Protein AF-A0A958ZYA9-F1 (afdb_monomer_lite)

Foldseek 3Di:
DDDDDDDDPVVLVVLCVPQVDPDSVRSVVSVVVVVVVVVVVVVVVVVCVVPPDDDDPPPDPPD

Radius of gyration: 19.94 Å; chains: 1; bounding box: 47×46×38 Å

Secondary structure (DSSP, 8-state):
--------HHHHHHHHHHH--SSHHHHHHHHHHHHHHHHHHHHHHHHHHHSPPPP-TT--S--

Sequence (63 aa):
MKVTALIPDELVKEVKKVSGGKNITESLIIALKFYLNSKRLDKTLEQIEKEPMQFNEDFTAYG

Structure (mmCIF, N/CA/C/O backbone):
data_AF-A0A958ZYA9-F1
#
_entry.id   AF-A0A958ZYA9-F1
#
loop_
_atom_site.group_PDB
_atom_site.id
_atom_site.type_symbol
_atom_site.label_atom_id
_atom_site.label_alt_id
_atom_site.label_comp_id
_atom_site.label_asym_id
_atom_site.label_entity_id
_atom_site.label_seq_id
_atom_site.pdbx_PDB_ins_code
_atom_site.Cartn_x
_atom_site.Cartn_y
_atom_site.Cartn_z
_atom_site.occupancy
_atom_site.B_iso_or_equiv
_atom_site.auth_seq_id
_atom_site.auth_comp_id
_atom_site.auth_asym_id
_atom_site.auth_atom_id
_atom_site.pdbx_PDB_model_num
ATOM 1 N N . MET A 1 1 ? 7.126 14.634 10.283 1.00 89.25 1 MET A N 1
ATOM 2 C CA . MET A 1 1 ? 6.521 15.928 9.894 1.00 89.25 1 MET A CA 1
ATOM 3 C C . MET A 1 1 ? 5.010 15.815 10.036 1.00 89.25 1 MET A C 1
ATOM 5 O O . MET A 1 1 ? 4.475 14.792 9.626 1.00 89.25 1 MET A O 1
ATOM 9 N N . LYS A 1 2 ? 4.336 16.793 10.656 1.00 89.38 2 LYS A N 1
ATOM 10 C CA . LYS A 1 2 ? 2.865 16.825 10.738 1.00 89.38 2 LYS A CA 1
ATOM 11 C C . LYS A 1 2 ? 2.325 17.470 9.463 1.00 89.38 2 LYS A C 1
ATOM 13 O O . LYS A 1 2 ? 2.835 18.509 9.059 1.00 89.38 2 LYS A O 1
ATOM 18 N N . VAL A 1 3 ? 1.333 16.845 8.840 1.00 89.31 3 VAL A N 1
ATOM 19 C CA . VAL A 1 3 ? 0.722 17.310 7.589 1.00 89.31 3 VAL A CA 1
ATOM 20 C C . VAL A 1 3 ? -0.792 17.237 7.749 1.00 89.31 3 VAL A C 1
ATOM 22 O O . VAL A 1 3 ? -1.292 16.297 8.366 1.00 89.31 3 VAL A O 1
ATOM 25 N N . THR A 1 4 ? -1.508 18.221 7.211 1.00 93.56 4 THR A N 1
ATOM 26 C CA . THR A 1 4 ? -2.973 18.214 7.126 1.00 93.56 4 THR A CA 1
ATOM 27 C C . THR A 1 4 ? -3.355 17.998 5.668 1.00 93.56 4 THR A C 1
ATOM 29 O O . THR A 1 4 ? -2.860 18.713 4.800 1.00 93.56 4 THR A O 1
ATOM 32 N N . ALA A 1 5 ? -4.209 17.015 5.395 1.00 90.31 5 ALA A N 1
ATOM 33 C CA . ALA A 1 5 ? -4.665 16.684 4.051 1.00 90.31 5 ALA A CA 1
ATOM 34 C C . ALA A 1 5 ? -6.172 16.415 4.064 1.00 90.31 5 ALA A C 1
ATOM 36 O O . ALA A 1 5 ? -6.700 15.895 5.046 1.00 90.31 5 ALA A O 1
ATOM 37 N N . LEU A 1 6 ? -6.845 16.762 2.969 1.00 95.88 6 LEU A N 1
ATOM 38 C CA . LEU A 1 6 ? -8.244 16.418 2.738 1.00 95.88 6 LEU A CA 1
ATOM 39 C C . LEU A 1 6 ? -8.281 15.099 1.966 1.00 95.88 6 LEU A C 1
ATOM 41 O O . LEU A 1 6 ? -7.796 15.033 0.838 1.00 95.88 6 LEU A O 1
ATOM 45 N N . ILE A 1 7 ? -8.805 14.045 2.592 1.00 94.00 7 ILE A N 1
ATOM 46 C CA . ILE A 1 7 ? -8.858 12.692 2.028 1.00 94.00 7 ILE A CA 1
ATOM 47 C C . ILE A 1 7 ? -10.268 12.138 2.266 1.00 94.00 7 ILE A C 1
ATOM 49 O O . ILE A 1 7 ? -10.791 12.329 3.363 1.00 94.00 7 ILE A O 1
ATOM 53 N N . PRO A 1 8 ? -10.888 11.457 1.286 1.00 97.12 8 PRO A N 1
ATOM 54 C CA . PRO A 1 8 ? -12.182 10.814 1.489 1.00 97.12 8 PRO A CA 1
ATOM 55 C C . PRO A 1 8 ? -12.145 9.773 2.616 1.00 97.12 8 PRO A C 1
ATOM 57 O O . PRO A 1 8 ? -11.289 8.887 2.620 1.00 97.12 8 PRO A O 1
ATOM 60 N N . ASP A 1 9 ? -13.113 9.834 3.530 1.00 94.75 9 ASP A N 1
ATOM 61 C CA . ASP A 1 9 ? -13.195 8.924 4.682 1.00 94.75 9 ASP A CA 1
ATOM 62 C C . ASP A 1 9 ? -13.276 7.450 4.276 1.00 94.75 9 ASP A C 1
ATOM 64 O O . ASP A 1 9 ? -12.629 6.598 4.887 1.00 94.75 9 ASP A O 1
ATOM 68 N N . GLU A 1 10 ? -14.036 7.140 3.224 1.00 96.50 10 GLU A N 1
ATOM 69 C CA . GLU A 1 10 ? -14.179 5.764 2.735 1.00 96.50 10 GLU A CA 1
ATOM 70 C C . GLU A 1 10 ? -12.842 5.189 2.252 1.00 96.50 10 GLU A C 1
ATOM 72 O O . GLU A 1 10 ? -12.498 4.055 2.587 1.00 96.50 10 GLU A O 1
ATOM 77 N N . LEU A 1 11 ? -12.022 6.008 1.585 1.00 95.75 11 LEU A N 1
ATOM 78 C CA . LEU A 1 11 ? -10.676 5.610 1.178 1.00 95.75 11 LEU A CA 1
ATOM 79 C C . LEU A 1 11 ? -9.784 5.345 2.398 1.00 95.75 11 LEU A C 1
ATOM 81 O O . LEU A 1 11 ? -9.043 4.365 2.431 1.00 95.75 11 LEU A O 1
ATOM 85 N N . VAL A 1 12 ? -9.865 6.189 3.431 1.00 93.75 12 VAL A N 1
ATOM 86 C CA . VAL A 1 12 ? -9.096 5.996 4.670 1.00 93.75 12 VAL A CA 1
ATOM 87 C C . VAL A 1 12 ? -9.500 4.697 5.375 1.00 93.75 12 VAL A C 1
ATOM 89 O O . VAL A 1 12 ? -8.629 3.966 5.856 1.00 93.75 12 VAL A O 1
ATOM 92 N N . LYS A 1 13 ? -10.800 4.376 5.418 1.00 94.31 13 LYS A N 1
ATOM 93 C CA . LYS A 1 13 ? -11.311 3.120 5.992 1.00 94.31 13 LYS A CA 1
ATOM 94 C C . LYS A 1 13 ? -10.800 1.905 5.224 1.00 94.31 13 LYS A C 1
ATOM 96 O O . LYS A 1 13 ? -10.336 0.949 5.846 1.00 94.31 13 LYS A O 1
ATOM 101 N N . GLU A 1 14 ? -10.855 1.950 3.898 1.00 95.81 14 GLU A N 1
ATOM 102 C CA . GLU A 1 14 ? -10.392 0.861 3.043 1.00 95.81 14 GLU A CA 1
ATOM 103 C C . GLU A 1 14 ? -8.884 0.637 3.189 1.00 95.81 14 GLU A C 1
ATOM 105 O O . GLU A 1 14 ? -8.450 -0.475 3.491 1.00 95.81 14 GLU A O 1
ATOM 110 N N . VAL A 1 15 ? -8.084 1.704 3.105 1.00 95.75 15 VAL A N 1
ATOM 111 C CA . VAL A 1 15 ? -6.628 1.631 3.286 1.00 95.75 15 VAL A CA 1
ATOM 112 C C . VAL A 1 15 ? -6.274 1.067 4.659 1.00 95.75 15 VAL A C 1
ATOM 114 O O . VAL A 1 15 ? -5.393 0.215 4.765 1.00 95.75 15 VAL A O 1
ATOM 117 N N . LYS A 1 16 ? -6.970 1.482 5.722 1.00 94.25 16 LYS A N 1
ATOM 118 C CA . LYS A 1 16 ? -6.749 0.937 7.067 1.00 94.25 16 LYS A CA 1
ATOM 119 C C . LYS A 1 16 ? -7.077 -0.558 7.144 1.00 94.25 16 LYS A C 1
ATOM 121 O O . LYS A 1 16 ? -6.325 -1.306 7.762 1.00 94.25 16 LYS A O 1
ATOM 126 N N . LYS A 1 17 ? -8.160 -1.002 6.499 1.00 94.50 17 LYS A N 1
ATOM 127 C CA . LYS A 1 17 ? -8.562 -2.417 6.452 1.00 94.50 17 LYS A CA 1
ATOM 128 C C . LYS A 1 17 ? -7.545 -3.279 5.699 1.00 94.50 17 LYS A C 1
ATOM 130 O O . LYS A 1 17 ? -7.242 -4.376 6.153 1.00 94.50 17 LYS A O 1
ATOM 135 N N . VAL A 1 18 ? -7.029 -2.789 4.573 1.00 95.50 18 VAL A N 1
ATOM 136 C CA . VAL A 1 18 ? -6.133 -3.550 3.685 1.00 95.50 18 VAL A CA 1
ATOM 137 C C . VAL A 1 18 ? -4.684 -3.538 4.173 1.00 95.50 18 VAL A C 1
ATOM 139 O O . VAL A 1 18 ? -4.010 -4.560 4.126 1.00 95.50 18 VAL A O 1
ATOM 142 N N . SER A 1 19 ? -4.190 -2.397 4.657 1.00 92.88 19 SER A N 1
ATOM 143 C CA . SER A 1 19 ? -2.779 -2.249 5.047 1.00 92.88 19 SER A CA 1
ATOM 144 C C . SER A 1 19 ? -2.401 -2.968 6.344 1.00 92.88 19 SER A C 1
ATOM 146 O O . SER A 1 19 ? -1.217 -3.198 6.577 1.00 92.88 19 SER A O 1
ATOM 148 N N . GLY A 1 20 ? -3.372 -3.275 7.214 1.00 90.81 20 GLY A N 1
ATOM 149 C CA . GLY A 1 20 ? 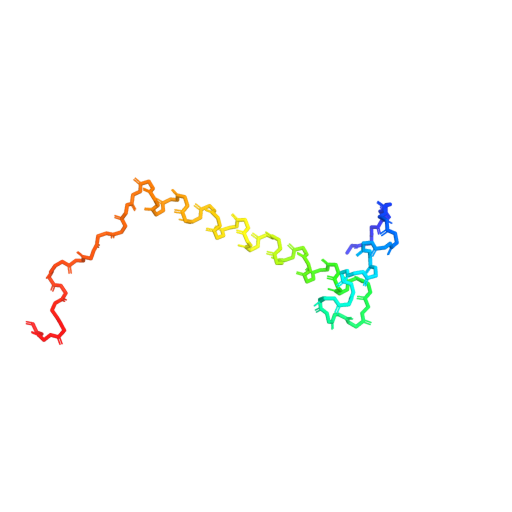-3.117 -3.866 8.533 1.00 90.81 20 GLY A CA 1
ATOM 150 C C . GLY A 1 20 ? -2.410 -2.928 9.524 1.00 90.81 20 GLY A C 1
ATOM 151 O O . GLY A 1 20 ? -1.935 -3.382 10.565 1.00 90.81 20 GLY A O 1
ATOM 152 N N . GLY A 1 21 ? -2.320 -1.628 9.221 1.00 91.00 21 GLY A N 1
ATOM 153 C CA . GLY A 1 21 ? -1.695 -0.639 10.098 1.00 91.00 21 GLY A CA 1
ATOM 154 C C . GLY A 1 21 ? -2.484 -0.424 11.395 1.00 91.00 21 GLY A C 1
ATOM 155 O O . GLY A 1 21 ? -3.717 -0.433 11.414 1.00 91.00 21 GLY A O 1
ATOM 156 N N . LYS A 1 22 ? -1.785 -0.155 12.504 1.00 91.62 22 LYS A N 1
ATOM 157 C CA . LYS A 1 22 ? -2.403 0.037 13.830 1.00 91.62 22 LYS A CA 1
ATOM 158 C C . LYS A 1 22 ? -3.215 1.330 13.905 1.00 91.62 22 LYS A C 1
ATOM 160 O O . LYS A 1 22 ? -4.154 1.448 14.689 1.00 91.62 22 LYS A O 1
ATOM 165 N N . ASN A 1 23 ? -2.854 2.322 13.093 1.00 93.44 23 ASN A N 1
ATOM 166 C CA . ASN A 1 23 ? -3.525 3.615 13.001 1.00 93.44 23 ASN A CA 1
ATOM 167 C C . ASN A 1 23 ? -3.532 4.143 11.557 1.00 93.44 23 ASN A C 1
ATOM 169 O O . ASN A 1 23 ? -2.921 3.555 10.663 1.00 93.44 23 ASN A O 1
ATOM 173 N N . ILE A 1 24 ? -4.241 5.256 11.332 1.00 93.19 24 ILE A N 1
ATOM 174 C CA . ILE A 1 24 ? -4.386 5.874 10.004 1.00 93.19 24 ILE A CA 1
ATOM 175 C C . ILE A 1 24 ? -3.019 6.250 9.424 1.00 93.19 24 ILE A C 1
ATOM 177 O O . ILE A 1 24 ? -2.739 5.946 8.271 1.00 93.19 24 ILE A O 1
ATOM 181 N N . THR A 1 25 ? -2.145 6.858 10.227 1.00 94.31 25 THR A N 1
ATOM 182 C CA . THR A 1 25 ? -0.815 7.291 9.785 1.00 94.31 25 THR A CA 1
ATOM 183 C C . THR A 1 25 ? 0.029 6.117 9.297 1.00 94.31 25 THR A C 1
ATOM 185 O O . THR A 1 25 ? 0.590 6.176 8.208 1.00 94.31 25 THR A O 1
ATOM 188 N N . GLU A 1 26 ? 0.102 5.033 10.069 1.00 95.50 26 GLU A N 1
ATOM 189 C CA . GLU A 1 26 ? 0.846 3.827 9.697 1.00 95.50 26 GLU A CA 1
ATOM 190 C C . GLU A 1 26 ? 0.256 3.174 8.443 1.00 95.50 26 GLU A C 1
ATOM 192 O O . GLU A 1 26 ? 0.995 2.824 7.526 1.00 95.50 26 GLU A O 1
ATOM 197 N N . SER A 1 27 ? -1.075 3.108 8.364 1.00 95.88 27 SER A N 1
ATOM 198 C CA . SER A 1 27 ? -1.796 2.572 7.204 1.00 95.88 27 SER A CA 1
ATOM 199 C C . SER A 1 27 ? -1.461 3.340 5.922 1.00 95.88 27 SER A C 1
ATOM 201 O O . SER A 1 27 ? 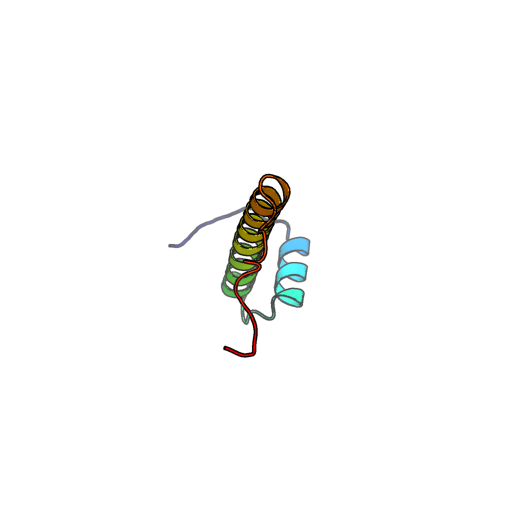-1.133 2.746 4.895 1.00 95.88 27 SER A O 1
ATOM 203 N N . LEU A 1 28 ? -1.472 4.676 5.991 1.00 95.31 28 LEU A N 1
ATOM 204 C CA . LEU A 1 28 ? -1.110 5.547 4.873 1.00 95.31 28 LEU A CA 1
ATOM 205 C C . LEU A 1 28 ? 0.375 5.423 4.509 1.00 95.31 28 LEU A C 1
ATOM 207 O O . LEU A 1 28 ? 0.708 5.392 3.329 1.00 95.31 28 LEU A O 1
ATOM 211 N N . ILE A 1 29 ? 1.277 5.303 5.490 1.00 95.62 29 ILE A N 1
ATOM 212 C CA . ILE A 1 29 ? 2.710 5.091 5.228 1.00 95.62 29 ILE A CA 1
ATOM 213 C C . ILE A 1 29 ? 2.936 3.779 4.469 1.00 95.62 29 ILE A C 1
ATOM 215 O O . ILE A 1 29 ? 3.711 3.759 3.511 1.00 95.62 29 ILE A O 1
ATOM 219 N N . ILE A 1 30 ? 2.273 2.695 4.878 1.00 96.75 30 ILE A N 1
ATOM 220 C CA . ILE A 1 30 ? 2.355 1.395 4.199 1.00 96.75 30 ILE A CA 1
ATOM 221 C C . ILE A 1 30 ? 1.857 1.528 2.758 1.00 96.75 30 ILE A C 1
ATOM 223 O O . ILE A 1 30 ? 2.578 1.156 1.832 1.00 96.75 30 ILE A O 1
ATOM 227 N N . ALA A 1 31 ? 0.678 2.126 2.559 1.00 96.06 31 ALA A N 1
ATOM 228 C CA . ALA A 1 31 ? 0.094 2.315 1.233 1.00 96.06 31 ALA A CA 1
ATOM 229 C C . ALA A 1 31 ? 0.993 3.154 0.306 1.00 96.06 31 ALA A C 1
ATOM 231 O O . ALA A 1 31 ? 1.223 2.780 -0.844 1.00 96.06 31 ALA A O 1
ATOM 232 N N . LEU A 1 32 ? 1.570 4.250 0.808 1.00 96.00 32 LEU A N 1
ATOM 233 C CA . LEU A 1 32 ? 2.466 5.112 0.031 1.00 96.00 32 LEU A CA 1
ATOM 234 C C . LEU A 1 32 ? 3.774 4.406 -0.343 1.00 96.00 32 LEU A C 1
ATOM 236 O O . LEU A 1 32 ? 4.236 4.525 -1.478 1.00 96.00 32 LEU A O 1
ATOM 240 N N . LYS A 1 33 ? 4.373 3.645 0.582 1.00 97.25 33 LYS A N 1
ATOM 241 C CA . LYS A 1 33 ? 5.568 2.838 0.287 1.00 97.25 33 LYS A CA 1
ATOM 242 C C . LYS A 1 33 ? 5.275 1.778 -0.767 1.00 97.25 33 LYS A C 1
ATOM 244 O O . LYS A 1 33 ? 6.069 1.606 -1.688 1.00 97.25 33 LYS A O 1
ATOM 249 N N . PHE A 1 34 ? 4.139 1.097 -0.639 1.00 96.56 34 PHE A N 1
ATOM 250 C CA . PHE A 1 34 ? 3.702 0.102 -1.608 1.00 96.56 34 PHE A CA 1
ATOM 251 C C . PHE A 1 34 ? 3.530 0.721 -2.999 1.00 96.56 34 PHE A C 1
ATOM 253 O O . PHE A 1 34 ? 4.095 0.212 -3.964 1.00 96.56 34 PHE A O 1
ATOM 260 N N . TYR A 1 35 ? 2.855 1.870 -3.090 1.00 96.81 35 TYR A N 1
ATOM 261 C CA . TYR A 1 35 ? 2.686 2.598 -4.347 1.00 96.81 35 TYR A CA 1
ATOM 262 C C . TYR A 1 35 ? 4.029 2.954 -5.000 1.00 96.81 35 TYR A C 1
ATOM 264 O O . TYR A 1 35 ? 4.236 2.687 -6.184 1.00 96.81 35 TYR A O 1
ATOM 272 N N . LEU A 1 36 ? 4.978 3.499 -4.229 1.00 97.62 36 LEU A N 1
ATOM 273 C CA . LEU A 1 36 ? 6.311 3.831 -4.744 1.00 97.62 36 LEU A CA 1
ATOM 274 C C . LEU A 1 36 ? 7.073 2.597 -5.234 1.00 97.62 36 LEU A C 1
ATOM 276 O O . LEU A 1 36 ? 7.734 2.660 -6.268 1.00 97.62 36 LEU A O 1
ATOM 280 N N . ASN A 1 37 ? 6.985 1.482 -4.511 1.00 97.00 37 ASN A N 1
ATOM 281 C CA . ASN A 1 37 ? 7.635 0.237 -4.910 1.00 97.00 37 ASN A CA 1
ATOM 282 C C . ASN A 1 37 ? 7.018 -0.340 -6.186 1.00 97.00 37 ASN A C 1
ATOM 284 O O . ASN A 1 37 ? 7.766 -0.736 -7.073 1.00 97.00 37 ASN A O 1
ATOM 288 N N . SER A 1 38 ? 5.688 -0.309 -6.316 1.00 97.19 38 SER A N 1
ATOM 289 C CA . SER A 1 38 ? 5.000 -0.713 -7.546 1.00 97.19 38 SER A CA 1
ATOM 290 C C . SER A 1 38 ? 5.484 0.115 -8.734 1.00 97.19 38 SER A C 1
ATOM 292 O O . SER A 1 38 ? 5.858 -0.448 -9.750 1.00 97.19 38 SER A O 1
ATOM 294 N N . LYS A 1 39 ? 5.595 1.442 -8.589 1.00 97.31 39 LYS A N 1
ATOM 295 C CA . LYS A 1 39 ? 6.090 2.305 -9.674 1.00 97.31 39 LYS A CA 1
ATOM 296 C C . LYS A 1 39 ? 7.553 2.089 -10.029 1.00 97.31 39 LYS A C 1
ATOM 298 O O . LYS A 1 39 ? 7.929 2.255 -11.186 1.00 97.31 39 LYS A O 1
ATOM 303 N N . ARG A 1 40 ? 8.388 1.716 -9.060 1.00 96.25 40 ARG A N 1
ATOM 304 C CA . ARG A 1 40 ? 9.771 1.311 -9.340 1.00 96.25 40 ARG A CA 1
ATOM 305 C C . ARG A 1 40 ? 9.810 0.001 -10.115 1.00 96.25 40 ARG A C 1
ATOM 307 O O . ARG A 1 40 ? 10.561 -0.075 -11.078 1.00 96.25 40 ARG A O 1
ATOM 314 N N . LEU A 1 41 ? 8.991 -0.974 -9.723 1.00 96.12 41 LEU A N 1
ATOM 315 C CA . LEU A 1 41 ? 8.892 -2.254 -10.413 1.00 96.12 41 LEU A CA 1
ATOM 316 C C . LEU A 1 41 ? 8.405 -2.072 -11.854 1.00 96.12 41 LEU A C 1
ATOM 318 O O . LEU A 1 41 ? 9.073 -2.564 -12.754 1.00 96.12 41 LEU A O 1
ATOM 322 N N . ASP A 1 42 ? 7.329 -1.306 -12.069 1.00 95.50 42 ASP A N 1
ATOM 323 C CA . ASP A 1 42 ? 6.809 -0.978 -13.406 1.00 95.50 42 ASP A CA 1
ATOM 324 C C . ASP A 1 42 ? 7.933 -0.412 -14.293 1.00 95.50 42 ASP A C 1
ATOM 326 O O . ASP A 1 42 ? 8.190 -0.903 -15.388 1.00 95.50 42 ASP A O 1
ATOM 330 N N . LYS A 1 43 ? 8.689 0.564 -13.772 1.00 94.12 43 LYS A N 1
ATOM 331 C CA . LYS A 1 43 ? 9.807 1.180 -14.497 1.00 94.12 43 LYS A CA 1
ATOM 332 C C . LYS A 1 43 ? 10.935 0.191 -14.804 1.00 94.12 43 LYS A C 1
ATOM 334 O O . LYS A 1 43 ? 11.547 0.274 -15.865 1.00 94.12 43 LYS A O 1
ATOM 339 N N . THR A 1 44 ?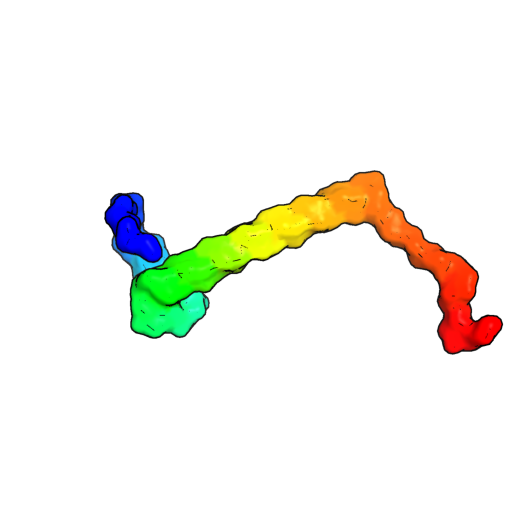 11.253 -0.707 -13.875 1.00 92.12 44 THR A N 1
ATOM 340 C CA . THR A 1 44 ? 12.265 -1.746 -14.096 1.00 92.12 44 THR A CA 1
ATOM 341 C C . THR A 1 44 ? 11.805 -2.744 -15.156 1.00 92.12 44 THR A C 1
ATOM 343 O O . THR A 1 44 ? 12.597 -3.107 -16.019 1.00 92.12 44 THR A O 1
ATOM 346 N N . LEU A 1 45 ? 10.533 -3.146 -15.140 1.00 92.06 45 LEU A N 1
ATOM 347 C CA . LEU A 1 45 ? 9.965 -4.028 -16.159 1.00 92.06 45 LEU A CA 1
ATOM 348 C C . LEU A 1 45 ? 10.004 -3.372 -17.543 1.00 92.06 45 LEU A C 1
ATOM 350 O O . LEU A 1 45 ? 10.482 -3.998 -18.480 1.00 92.06 45 LEU A O 1
ATOM 354 N N . GLU A 1 46 ? 9.642 -2.092 -17.660 1.00 92.88 46 GLU A N 1
ATOM 355 C CA . GLU A 1 46 ? 9.767 -1.341 -18.919 1.00 92.88 46 GLU A CA 1
ATOM 356 C C . GLU A 1 46 ? 11.211 -1.290 -19.449 1.00 92.88 46 GLU A C 1
ATOM 358 O O . GLU A 1 46 ? 11.435 -1.241 -20.658 1.00 92.88 46 GLU A O 1
ATOM 363 N N . GLN A 1 47 ? 12.213 -1.259 -18.563 1.00 89.94 47 GLN A N 1
ATOM 364 C CA . GLN A 1 47 ? 13.622 -1.301 -18.966 1.00 89.94 47 GLN A CA 1
ATOM 365 C C . GLN A 1 47 ? 14.016 -2.683 -19.487 1.00 89.94 47 GLN A C 1
ATOM 367 O O . GLN A 1 47 ? 14.680 -2.763 -20.516 1.00 89.94 47 GLN A O 1
ATOM 372 N N . ILE A 1 48 ? 13.565 -3.748 -18.821 1.00 90.19 48 ILE A N 1
ATOM 373 C CA . ILE A 1 48 ? 13.789 -5.132 -19.258 1.00 90.19 48 ILE A CA 1
ATOM 374 C C . ILE A 1 48 ? 13.076 -5.405 -20.588 1.00 90.19 48 ILE A C 1
ATOM 376 O O . ILE A 1 48 ? 13.618 -6.094 -21.437 1.00 90.19 48 ILE A O 1
ATOM 380 N N . GLU A 1 49 ? 11.880 -4.861 -20.812 1.00 88.12 49 GLU A N 1
ATOM 381 C CA . GLU A 1 49 ? 11.188 -5.009 -22.098 1.00 88.12 49 GLU A CA 1
ATOM 382 C C . GLU A 1 49 ? 11.934 -4.313 -23.243 1.00 88.12 49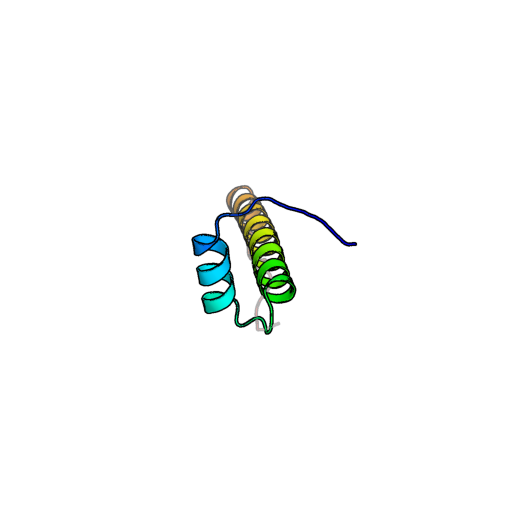 GLU A C 1
ATOM 384 O O . GLU A 1 49 ? 11.984 -4.835 -24.356 1.00 88.12 49 GLU A O 1
ATOM 389 N N . LYS A 1 50 ? 12.525 -3.141 -22.979 1.00 88.38 50 LYS A N 1
ATOM 390 C CA . LYS A 1 50 ? 13.323 -2.3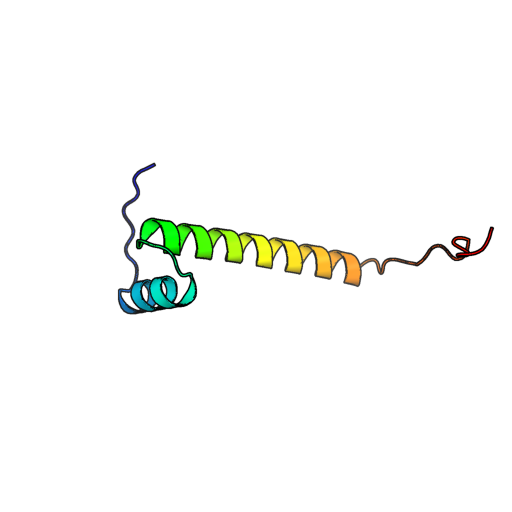99 -23.970 1.00 88.38 50 LYS A CA 1
ATOM 391 C C . LYS A 1 50 ? 14.643 -3.085 -24.290 1.00 88.38 50 LYS A C 1
ATOM 393 O O . LYS A 1 50 ? 15.070 -3.066 -25.440 1.00 88.38 50 LYS A O 1
ATOM 398 N N . GLU A 1 51 ? 15.282 -3.655 -23.279 1.00 86.06 51 GLU A N 1
ATOM 399 C CA . GLU A 1 51 ? 16.539 -4.378 -23.404 1.00 86.06 51 GLU A CA 1
ATOM 400 C C . GLU A 1 51 ? 16.409 -5.712 -22.657 1.00 86.06 51 GLU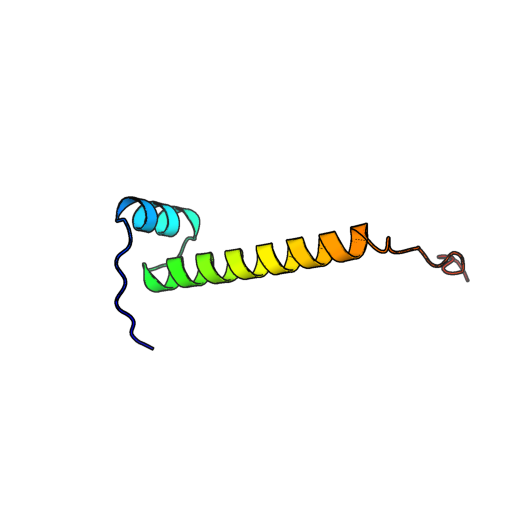 A C 1
ATOM 402 O O . GLU A 1 51 ? 16.708 -5.792 -21.460 1.00 86.06 51 GLU A O 1
ATOM 407 N N . PRO A 1 52 ? 15.907 -6.759 -23.345 1.00 79.62 52 PRO A N 1
ATOM 408 C CA . PRO A 1 52 ? 15.690 -8.060 -22.736 1.00 79.62 52 PRO A CA 1
ATOM 409 C C . PRO A 1 52 ? 17.001 -8.589 -22.182 1.00 79.62 52 PRO A C 1
ATOM 411 O O . PRO A 1 52 ? 17.992 -8.689 -22.908 1.00 79.62 52 PRO A O 1
ATOM 414 N N . MET A 1 53 ? 17.004 -8.952 -20.900 1.00 77.81 53 MET A N 1
ATOM 415 C CA . MET A 1 53 ? 18.171 -9.592 -20.308 1.00 77.81 53 MET A CA 1
ATOM 416 C C . MET A 1 53 ? 18.467 -10.886 -21.066 1.00 77.81 53 MET A C 1
ATOM 418 O O . MET A 1 53 ? 17.622 -11.778 -21.150 1.00 77.81 53 MET A O 1
ATOM 422 N N . GLN A 1 54 ? 19.671 -10.972 -21.621 1.00 77.06 54 GLN A N 1
ATOM 423 C CA . GLN A 1 54 ? 20.171 -12.183 -22.250 1.00 77.06 54 GLN A CA 1
ATOM 424 C C . GLN A 1 54 ? 20.902 -13.006 -21.196 1.00 77.06 54 GLN A C 1
ATOM 426 O O . GLN A 1 54 ? 21.722 -12.484 -20.437 1.00 77.06 54 GLN A O 1
ATOM 431 N N . PHE A 1 55 ? 20.582 -14.296 -21.124 1.00 75.50 55 PHE A N 1
ATOM 432 C CA . PHE A 1 55 ? 21.377 -15.221 -20.330 1.00 75.50 55 PHE A CA 1
ATOM 433 C C . PHE A 1 55 ? 22.751 -15.343 -20.978 1.00 75.50 55 PHE A C 1
ATOM 435 O O . PHE A 1 55 ? 22.854 -15.475 -22.194 1.00 75.50 55 PHE A O 1
ATOM 442 N N . ASN A 1 56 ? 23.802 -15.284 -20.165 1.00 75.56 56 ASN A N 1
ATOM 443 C CA . ASN A 1 56 ? 25.136 -15.566 -20.660 1.00 75.56 56 ASN A CA 1
ATOM 444 C C . ASN A 1 56 ? 25.210 -17.064 -21.001 1.00 75.56 56 ASN A C 1
ATOM 446 O O . ASN A 1 56 ? 25.073 -17.897 -20.106 1.00 75.56 56 ASN A O 1
ATOM 450 N N . GLU A 1 57 ? 25.386 -17.394 -22.281 1.00 68.62 57 GLU A N 1
ATOM 451 C CA . GLU A 1 57 ? 25.463 -18.780 -22.761 1.00 68.62 57 GLU A CA 1
ATOM 452 C C . GLU A 1 57 ? 26.693 -19.527 -22.214 1.00 68.62 57 GLU A C 1
ATOM 454 O O . GLU A 1 57 ? 26.674 -20.753 -22.132 1.00 68.62 57 GLU A O 1
ATOM 459 N N . ASP A 1 58 ? 27.708 -18.798 -21.733 1.00 68.69 58 ASP A N 1
ATOM 460 C CA . ASP A 1 58 ? 28.900 -19.359 -21.083 1.00 68.69 58 ASP A CA 1
ATOM 461 C C . ASP A 1 58 ? 28.653 -19.762 -19.616 1.00 68.69 58 ASP A C 1
ATOM 463 O O . ASP A 1 58 ? 29.539 -20.295 -18.949 1.00 68.69 58 ASP A O 1
ATOM 467 N N . PHE A 1 59 ? 27.455 -19.514 -19.077 1.00 66.06 59 PHE A N 1
ATOM 468 C CA . PHE A 1 59 ? 27.074 -19.954 -17.736 1.00 66.06 59 PHE A CA 1
ATOM 469 C C . PHE A 1 59 ? 26.579 -21.408 -17.779 1.00 66.06 59 PHE A C 1
ATOM 471 O O . PHE A 1 59 ? 25.387 -21.701 -17.667 1.00 66.06 59 PHE A O 1
ATOM 478 N N . THR A 1 60 ? 27.503 -22.355 -17.939 1.00 62.72 60 THR A N 1
ATOM 479 C CA . THR A 1 60 ? 27.205 -23.773 -17.724 1.00 62.72 60 THR A CA 1
ATOM 480 C C . THR A 1 60 ? 27.140 -24.034 -16.215 1.00 62.72 60 THR A C 1
ATOM 482 O O . THR A 1 60 ? 28.021 -23.661 -15.444 1.00 62.72 60 THR A O 1
ATOM 485 N N . ALA A 1 61 ? 26.090 -24.713 -15.743 1.00 68.25 61 ALA A N 1
ATOM 486 C CA . ALA A 1 61 ? 26.016 -25.164 -14.343 1.00 68.25 61 ALA A CA 1
ATOM 487 C C . ALA A 1 61 ? 27.077 -26.239 -14.001 1.00 68.25 61 ALA A C 1
ATOM 489 O O . ALA A 1 61 ? 27.143 -26.720 -12.871 1.00 68.25 61 ALA A O 1
ATOM 490 N N . TYR A 1 62 ? 27.899 -26.615 -14.982 1.00 60.41 62 TYR A N 1
ATOM 491 C CA . TYR A 1 62 ? 28.922 -27.641 -14.913 1.00 60.41 62 TYR A CA 1
ATOM 492 C C . TYR A 1 62 ? 30.165 -27.165 -15.675 1.00 60.41 62 TYR A C 1
ATOM 494 O O . TYR A 1 62 ? 30.360 -27.591 -16.805 1.00 60.41 62 TYR A O 1
ATOM 502 N N . GLY A 1 63 ? 30.973 -26.313 -15.034 1.00 50.72 63 GLY A N 1
ATOM 503 C CA . GLY A 1 63 ? 32.400 -26.114 -15.338 1.00 50.72 63 GLY A CA 1
ATOM 504 C C . GLY A 1 63 ? 32.731 -25.451 -16.666 1.00 50.72 63 GLY A C 1
ATOM 505 O O . GLY A 1 63 ? 32.660 -26.145 -17.701 1.00 50.72 63 GLY A O 1
#

pLDDT: mean 89.22, std 10.63, range [50.72, 97.62]